Protein AF-A0A1A8PS74-F1 (afdb_monomer_lite)

Foldseek 3Di:
DAAEDEDEQCVDPVNLVCLVVVLDCVVPVPGQAYEYEYEYAPDDPVSQVVSQVVSVVSVRRHYDYYDYDYVVRVVVD

InterPro domains:
  IPR010945 Malate dehydrogenase, type 2 [PTHR23382] (3-70)

pLDDT: mean 88.02, std 11.26, range [45.56, 96.69]

Secondary structure (DSSP, 8-state):
-PEEEEEESTTSHHHHHHHHHHTSTTTSTT-S-EEEEEEESS--HHHHHHHHHHHHHT--TTEEEEEEEEHHHHTT-

Radius of gyration: 12.32 Å; chains: 1; bounding box: 30×28×27 Å

Sequence (77 aa):
LPFHVWITGALNPTSQILIPYLLSVEVFPKVTAVHLHLLDLEGTEEAMQA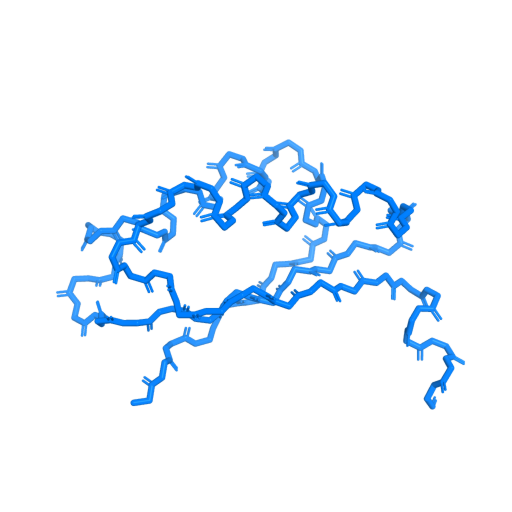LRINTEDLALNLLYQVLTGTLQSLKIK

Organism: NCBI:txid451742

Structure (mmCIF, N/CA/C/O backbone):
data_AF-A0A1A8PS74-F1
#
_entry.id   AF-A0A1A8PS74-F1
#
loop_
_atom_site.group_PDB
_atom_site.id
_atom_site.type_symbol
_atom_site.label_atom_id
_atom_site.label_alt_id
_atom_site.label_comp_id
_atom_site.label_asym_id
_atom_site.label_entity_id
_atom_site.label_seq_id
_atom_site.pdbx_PDB_ins_code
_atom_site.Cartn_x
_atom_site.Cartn_y
_atom_site.Cartn_z
_atom_site.occupancy
_atom_site.B_iso_or_equiv
_atom_site.auth_seq_id
_atom_site.auth_comp_id
_atom_site.auth_asym_id
_atom_site.auth_atom_id
_atom_site.pdbx_PDB_model_num
ATOM 1 N N . LEU A 1 1 ? -8.655 -7.914 12.976 1.00 78.56 1 LEU A N 1
ATOM 2 C CA . LEU A 1 1 ? -7.764 -8.337 11.870 1.00 78.56 1 LEU A CA 1
ATOM 3 C C . LEU A 1 1 ? -7.667 -7.167 10.904 1.00 78.56 1 LEU A C 1
ATOM 5 O O . LEU A 1 1 ? -8.696 -6.521 10.721 1.00 78.56 1 LEU A O 1
ATOM 9 N N . PRO A 1 2 ? -6.481 -6.834 10.375 1.00 86.81 2 PRO A N 1
ATOM 10 C CA . PRO A 1 2 ? -6.350 -5.711 9.454 1.00 86.81 2 PRO A CA 1
ATOM 11 C C . PRO A 1 2 ? -7.152 -5.970 8.172 1.00 86.81 2 PRO A C 1
ATOM 13 O O . PRO A 1 2 ? -7.299 -7.112 7.739 1.00 86.81 2 PRO A O 1
ATOM 16 N N . PHE A 1 3 ? -7.693 -4.913 7.579 1.00 91.75 3 PHE A N 1
ATOM 17 C CA . PHE A 1 3 ? -8.365 -4.961 6.288 1.00 91.75 3 PHE A CA 1
ATOM 18 C C . PHE A 1 3 ? -7.315 -4.987 5.176 1.00 91.75 3 PHE A C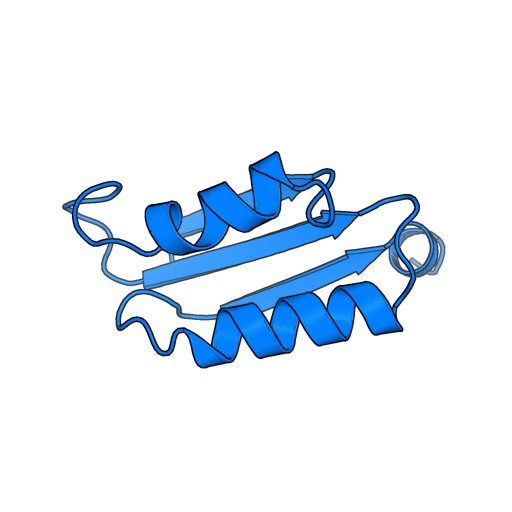 1
ATOM 20 O O . PHE A 1 3 ? -6.458 -4.108 5.107 1.00 91.75 3 PHE A O 1
ATOM 27 N N . HIS A 1 4 ? -7.349 -6.010 4.328 1.00 94.06 4 HIS A N 1
ATOM 28 C CA . HIS A 1 4 ? -6.337 -6.214 3.295 1.00 94.06 4 HIS A CA 1
ATOM 29 C C . HIS A 1 4 ? -6.753 -5.539 1.989 1.00 94.06 4 HIS A C 1
ATOM 31 O O . HIS A 1 4 ? -7.817 -5.842 1.452 1.00 94.06 4 HIS A O 1
ATOM 37 N N . VAL A 1 5 ? -5.889 -4.679 1.449 1.00 93.88 5 VAL A N 1
ATOM 38 C CA . VAL A 1 5 ? -6.090 -4.024 0.149 1.00 93.88 5 VAL A CA 1
ATOM 39 C C . VAL A 1 5 ? -4.919 -4.355 -0.764 1.00 93.88 5 VAL A C 1
ATOM 41 O O . VAL A 1 5 ? -3.764 -4.223 -0.368 1.00 93.88 5 VAL A O 1
ATOM 44 N N . TRP A 1 6 ? -5.230 -4.784 -1.985 1.00 95.81 6 TRP A N 1
ATOM 45 C CA . TRP A 1 6 ? -4.253 -5.152 -3.006 1.00 95.81 6 TRP A CA 1
ATOM 46 C C . TRP A 1 6 ? -4.309 -4.147 -4.151 1.00 95.81 6 TRP A C 1
ATOM 48 O O . TRP A 1 6 ? -5.385 -3.893 -4.691 1.00 95.81 6 TRP A O 1
ATOM 58 N N . ILE A 1 7 ? -3.159 -3.588 -4.525 1.00 95.31 7 ILE A N 1
ATOM 59 C CA . ILE A 1 7 ? -3.031 -2.636 -5.631 1.00 95.31 7 ILE A CA 1
ATOM 60 C C . ILE A 1 7 ? -1.986 -3.165 -6.607 1.00 95.31 7 ILE A C 1
ATOM 62 O O . ILE A 1 7 ? -0.811 -3.288 -6.268 1.00 95.31 7 ILE A O 1
ATOM 66 N N . THR A 1 8 ? -2.419 -3.459 -7.830 1.00 94.25 8 THR A N 1
ATOM 67 C CA . THR A 1 8 ? -1.538 -3.778 -8.958 1.00 94.25 8 THR A CA 1
ATOM 68 C C . THR A 1 8 ? -1.228 -2.522 -9.764 1.00 94.25 8 THR A C 1
ATOM 70 O O . THR A 1 8 ? -2.095 -1.661 -9.908 1.00 94.25 8 THR A O 1
ATOM 73 N N . GLY A 1 9 ? -0.029 -2.433 -10.337 1.00 95.12 9 GLY A N 1
ATOM 74 C CA . GLY A 1 9 ? 0.432 -1.203 -10.982 1.00 95.12 9 GLY A CA 1
ATOM 75 C C . GLY A 1 9 ? 0.621 -0.097 -9.946 1.00 95.12 9 GLY A C 1
ATOM 76 O O . GLY A 1 9 ? 0.149 1.025 -10.135 1.00 95.12 9 GLY A O 1
ATOM 77 N N . ALA A 1 10 ? 1.198 -0.441 -8.793 1.00 96.38 10 ALA A N 1
ATOM 78 C CA . ALA A 1 10 ? 1.326 0.458 -7.653 1.00 96.38 10 ALA A CA 1
ATOM 79 C C . ALA A 1 10 ? 2.188 1.697 -7.957 1.00 96.38 10 ALA A C 1
ATOM 81 O O . ALA A 1 10 ? 2.003 2.731 -7.315 1.00 96.38 10 ALA A O 1
ATOM 82 N N . LEU A 1 11 ? 3.075 1.630 -8.958 1.00 96.38 11 LEU A N 1
ATOM 83 C CA . LEU A 1 11 ? 3.874 2.777 -9.386 1.00 96.38 11 LEU A CA 1
ATOM 84 C C . LEU A 1 11 ? 3.121 3.713 -10.336 1.00 96.38 11 LEU A C 1
ATOM 86 O O . LEU A 1 11 ? 3.576 4.837 -10.545 1.00 96.38 11 LEU A O 1
ATOM 90 N N . ASN A 1 12 ? 1.963 3.309 -10.868 1.00 96.69 12 ASN A N 1
ATOM 91 C CA . ASN A 1 12 ? 1.171 4.181 -11.727 1.00 96.69 12 ASN A CA 1
ATOM 92 C C . ASN A 1 12 ? 0.682 5.417 -10.955 1.00 96.69 12 ASN A C 1
ATOM 94 O O . ASN A 1 12 ? 0.251 5.287 -9.804 1.00 96.69 12 ASN A O 1
ATOM 98 N N . PRO A 1 13 ? 0.635 6.605 -11.590 1.00 95.25 13 PRO A N 1
ATOM 99 C CA . PRO A 1 13 ? 0.203 7.836 -10.928 1.00 95.25 13 PRO A CA 1
ATOM 100 C C . PRO A 1 13 ? -1.171 7.721 -10.258 1.00 95.25 13 PRO A C 1
ATOM 102 O O . PRO A 1 13 ? -1.361 8.199 -9.144 1.00 95.25 13 PRO A O 1
ATOM 105 N N . THR A 1 14 ? -2.121 7.032 -10.896 1.00 95.88 14 THR A N 1
ATOM 106 C CA . THR A 1 14 ? -3.457 6.794 -10.333 1.00 95.88 14 THR A CA 1
ATOM 107 C C . THR A 1 14 ? -3.394 6.041 -9.005 1.00 95.88 14 THR A C 1
ATOM 109 O O . THR A 1 14 ? -4.071 6.422 -8.054 1.00 95.88 14 THR A O 1
ATOM 112 N N . SER A 1 15 ? -2.558 5.004 -8.921 1.00 95.50 15 SER A N 1
ATOM 113 C CA . SER A 1 15 ? -2.369 4.211 -7.705 1.00 95.50 15 SER A CA 1
ATOM 114 C C . SER A 1 15 ? -1.725 5.041 -6.600 1.00 95.50 15 SER A C 1
ATOM 116 O O . SER A 1 15 ? -2.209 5.034 -5.471 1.00 95.50 15 SER A O 1
ATOM 118 N N . GLN A 1 16 ? -0.683 5.808 -6.928 1.00 93.56 16 GLN A N 1
ATOM 119 C CA . GLN A 1 16 ? 0.004 6.661 -5.954 1.00 93.56 16 GLN A CA 1
ATOM 120 C C . GLN A 1 16 ? -0.907 7.756 -5.390 1.00 93.56 16 GLN A C 1
ATOM 122 O O . GLN A 1 16 ? -0.842 8.053 -4.201 1.00 93.56 16 GLN A O 1
ATOM 127 N N . ILE A 1 17 ? -1.803 8.308 -6.214 1.00 93.62 17 ILE A N 1
ATOM 128 C CA . ILE A 1 17 ? -2.841 9.239 -5.757 1.00 93.62 17 ILE A CA 1
ATOM 129 C C . ILE A 1 17 ? -3.845 8.525 -4.848 1.00 93.62 17 ILE A C 1
ATOM 131 O O . ILE A 1 17 ? -4.266 9.098 -3.851 1.00 93.62 17 ILE A O 1
ATOM 135 N N . LEU A 1 18 ? -4.234 7.287 -5.169 1.00 92.62 18 LEU A N 1
ATOM 136 C CA . LEU A 1 18 ? -5.254 6.533 -4.436 1.00 92.62 18 LEU A CA 1
ATOM 137 C C . LEU A 1 18 ? -4.801 6.090 -3.033 1.00 92.62 18 LEU A C 1
ATOM 139 O O . LEU A 1 18 ? -5.607 6.116 -2.104 1.00 92.62 18 LEU A O 1
ATOM 143 N N . ILE A 1 19 ? -3.538 5.686 -2.871 1.00 93.50 19 ILE A N 1
ATOM 144 C CA . ILE A 1 19 ? -2.978 5.157 -1.612 1.00 93.50 19 ILE A CA 1
ATOM 145 C C . ILE A 1 19 ? -3.305 6.023 -0.376 1.00 93.50 19 ILE A C 1
ATOM 147 O O . ILE A 1 19 ? -3.863 5.470 0.575 1.00 93.50 19 ILE A O 1
ATOM 151 N N . PRO A 1 20 ? -3.043 7.345 -0.348 1.00 91.12 20 PRO A N 1
ATOM 152 C CA . PRO A 1 20 ? -3.370 8.166 0.819 1.00 91.12 20 PRO A CA 1
ATOM 153 C C . PRO A 1 20 ? -4.877 8.225 1.104 1.00 91.12 20 PRO A C 1
ATOM 155 O O . PRO A 1 20 ? -5.271 8.220 2.268 1.00 91.12 20 PRO A O 1
ATOM 158 N N . TYR A 1 21 ? -5.738 8.210 0.078 1.00 90.00 21 TYR A N 1
ATOM 159 C CA . TYR A 1 21 ? -7.191 8.198 0.287 1.00 90.00 21 TYR A CA 1
ATOM 160 C C . TYR A 1 21 ? -7.670 6.891 0.921 1.00 90.00 21 TYR A C 1
ATOM 162 O O . TYR A 1 21 ? -8.521 6.921 1.804 1.00 90.00 21 TYR A O 1
ATOM 170 N N . LEU A 1 22 ? -7.102 5.745 0.532 1.00 88.19 22 LEU A N 1
ATOM 171 C CA . LEU A 1 22 ? -7.439 4.444 1.130 1.00 88.19 22 LEU A CA 1
ATOM 172 C C . LEU A 1 22 ? -7.074 4.357 2.616 1.00 88.19 22 LEU A C 1
ATOM 174 O O . LEU A 1 22 ? -7.637 3.545 3.347 1.00 88.19 22 LEU A O 1
ATOM 178 N N . LEU A 1 23 ? -6.131 5.185 3.055 1.00 86.94 23 LEU A N 1
ATOM 179 C CA . LEU A 1 23 ? -5.703 5.290 4.443 1.00 86.94 23 LEU A CA 1
ATOM 180 C C . LEU A 1 23 ? -6.436 6.408 5.209 1.00 86.94 23 LEU A C 1
ATOM 182 O O . LEU A 1 23 ? -6.120 6.665 6.371 1.00 86.94 23 LEU A O 1
ATOM 186 N N . SER A 1 24 ? -7.436 7.046 4.591 1.00 84.38 24 SER A N 1
ATOM 187 C CA . SER A 1 24 ? -8.359 7.962 5.259 1.00 84.38 24 SER A CA 1
ATOM 188 C C . SER A 1 24 ? -9.477 7.204 5.977 1.00 84.38 24 SER A C 1
ATOM 190 O O . SER A 1 24 ? -10.027 6.220 5.476 1.00 84.38 24 SER A O 1
ATOM 192 N N . VAL A 1 25 ? -9.882 7.728 7.135 1.00 76.94 25 VAL A N 1
ATOM 193 C CA . VAL A 1 25 ? -11.027 7.231 7.918 1.00 76.94 25 VAL A CA 1
ATOM 194 C C . VAL A 1 25 ? -12.359 7.354 7.173 1.00 76.94 25 VAL A C 1
ATOM 196 O O . VAL A 1 25 ? -13.319 6.669 7.515 1.00 76.94 25 VAL A O 1
ATOM 199 N N . GLU A 1 26 ? -12.424 8.197 6.142 1.00 83.88 26 GLU A N 1
ATOM 200 C CA . GLU A 1 26 ? -13.643 8.447 5.370 1.00 83.88 26 GLU A CA 1
ATOM 201 C C . GLU A 1 26 ? -13.957 7.324 4.376 1.00 83.88 26 GLU A C 1
ATOM 203 O O . GLU A 1 26 ? -15.124 7.025 4.129 1.00 83.88 26 GLU A O 1
ATOM 208 N N . VAL A 1 27 ? -12.927 6.674 3.824 1.00 85.06 27 VAL A N 1
ATOM 209 C CA . VAL A 1 27 ? -13.106 5.624 2.810 1.00 85.06 27 VAL A CA 1
ATOM 210 C C . VAL A 1 27 ? -13.538 4.309 3.455 1.00 85.06 27 VAL A C 1
ATOM 212 O O . VAL A 1 27 ? -14.392 3.600 2.920 1.00 85.06 27 VAL A O 1
ATOM 215 N N . PHE A 1 28 ? -13.001 4.003 4.638 1.00 83.94 28 PHE A N 1
ATOM 216 C CA . PHE A 1 28 ? -13.328 2.789 5.382 1.00 83.94 28 PHE A CA 1
ATOM 217 C C . PHE A 1 28 ? -13.779 3.105 6.820 1.00 83.94 28 PHE A C 1
ATOM 219 O O . PHE A 1 28 ? -13.060 2.810 7.775 1.00 83.94 28 PHE A O 1
ATOM 226 N N . PRO A 1 29 ? -15.008 3.618 7.022 1.00 81.62 29 PRO A N 1
ATOM 227 C CA . P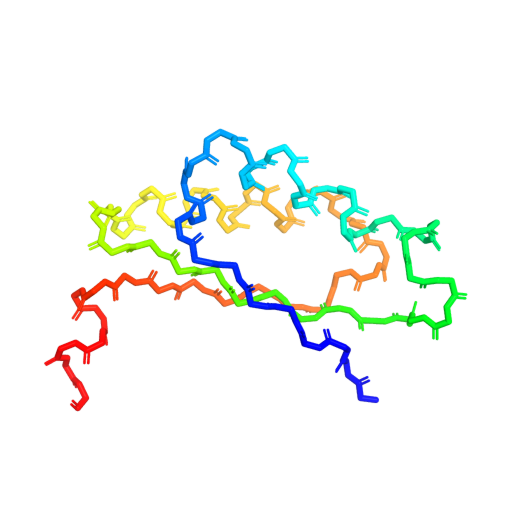RO A 1 29 ? -15.462 4.193 8.299 1.00 81.62 29 PRO A CA 1
ATOM 228 C C . PRO A 1 29 ? -15.551 3.215 9.485 1.00 81.62 29 PRO A C 1
ATOM 230 O O . PRO A 1 29 ? -15.812 3.625 10.611 1.00 81.62 29 PRO A O 1
ATOM 233 N N . LYS A 1 30 ? -15.371 1.909 9.256 1.00 87.75 30 LYS A N 1
ATOM 234 C CA . LYS A 1 30 ? -15.390 0.861 10.295 1.00 87.75 30 LYS A CA 1
ATOM 235 C C . LYS A 1 30 ? -14.076 0.087 10.392 1.00 87.75 30 LYS A C 1
ATOM 237 O O . LYS A 1 30 ? -13.980 -0.860 11.170 1.00 87.75 30 LYS A O 1
ATOM 242 N N . VAL A 1 31 ? -13.091 0.444 9.575 1.00 88.88 31 VAL A N 1
ATOM 243 C CA . VAL A 1 31 ? -11.787 -0.208 9.562 1.00 88.88 31 VAL A CA 1
ATOM 244 C C . VAL A 1 31 ? -10.863 0.567 10.484 1.00 88.88 31 VAL A C 1
ATOM 246 O O . VAL A 1 31 ? -10.746 1.779 10.382 1.00 88.88 31 VAL A O 1
ATOM 249 N N . THR A 1 32 ? -10.208 -0.148 11.392 1.00 89.19 32 THR A N 1
ATOM 250 C CA . THR A 1 32 ? -9.263 0.430 12.359 1.00 89.19 32 THR A CA 1
ATOM 251 C C . THR A 1 32 ? -7.806 0.145 12.003 1.00 89.19 32 THR A C 1
ATOM 253 O O . THR A 1 32 ? -6.910 0.619 12.688 1.00 89.19 32 THR A O 1
ATOM 256 N N . ALA A 1 33 ? -7.566 -0.685 10.986 1.00 91.62 33 ALA A N 1
ATOM 257 C CA . ALA A 1 33 ? -6.244 -1.096 10.534 1.00 91.62 33 ALA A CA 1
ATOM 258 C C . ALA A 1 33 ? -6.323 -1.598 9.085 1.00 91.62 33 ALA A C 1
ATOM 260 O O . ALA A 1 33 ? -7.166 -2.441 8.777 1.00 91.62 33 ALA A O 1
ATOM 261 N N . VAL A 1 34 ? -5.429 -1.131 8.222 1.00 91.94 34 VAL A N 1
ATOM 262 C CA . VAL A 1 34 ? -5.302 -1.470 6.803 1.00 91.94 34 VAL A CA 1
ATOM 263 C C . VAL A 1 34 ? -3.923 -2.070 6.561 1.00 91.94 34 VAL A C 1
ATOM 265 O O . VAL A 1 34 ? -2.908 -1.529 6.996 1.00 91.94 34 VAL A O 1
ATOM 268 N N . HIS A 1 35 ? -3.886 -3.186 5.845 1.00 93.88 35 HIS A N 1
ATOM 269 C CA . HIS A 1 35 ? -2.666 -3.804 5.345 1.00 93.88 35 HIS A CA 1
ATOM 270 C C . HIS A 1 35 ? -2.633 -3.639 3.824 1.00 93.88 35 HIS A C 1
ATOM 272 O O . HIS A 1 35 ? -3.478 -4.203 3.122 1.00 93.88 35 HIS A O 1
ATOM 278 N N . LEU A 1 36 ? -1.670 -2.868 3.320 1.00 94.88 36 LEU A N 1
ATOM 279 C CA . LEU A 1 36 ? -1.498 -2.614 1.892 1.00 94.88 36 LEU A CA 1
ATOM 280 C C . LEU A 1 36 ? -0.541 -3.626 1.260 1.00 94.88 36 LEU A C 1
ATOM 282 O O . LEU A 1 36 ? 0.577 -3.813 1.730 1.00 94.88 36 LEU A O 1
ATOM 286 N N . HIS A 1 37 ? -0.980 -4.239 0.165 1.00 95.62 37 HIS A N 1
ATOM 287 C CA . HIS A 1 37 ? -0.185 -5.114 -0.693 1.00 95.62 37 HIS A CA 1
ATOM 288 C C . HIS A 1 37 ? -0.006 -4.395 -2.029 1.00 95.62 37 HIS A C 1
ATOM 290 O O . HIS A 1 37 ? -0.958 -4.268 -2.801 1.00 95.62 37 HIS A O 1
ATOM 296 N N . LEU A 1 38 ? 1.190 -3.871 -2.278 1.00 95.62 38 LEU A N 1
ATOM 297 C CA . LEU A 1 38 ? 1.515 -3.059 -3.448 1.00 95.62 38 LEU A CA 1
ATOM 298 C C . LEU A 1 38 ? 2.365 -3.881 -4.418 1.00 95.62 38 LEU A C 1
ATOM 300 O O . LEU A 1 38 ? 3.458 -4.330 -4.075 1.00 95.62 38 LEU A O 1
ATOM 304 N N . LEU A 1 39 ? 1.869 -4.067 -5.636 1.00 95.81 39 LEU A N 1
ATOM 305 C CA . LEU A 1 39 ? 2.527 -4.855 -6.671 1.00 95.81 39 LEU A CA 1
ATOM 306 C C . LEU A 1 39 ? 2.720 -4.014 -7.927 1.00 95.81 39 LEU A C 1
ATOM 308 O O . LEU A 1 39 ? 1.772 -3.402 -8.422 1.00 95.81 39 LEU A O 1
ATOM 312 N N . ASP A 1 40 ? 3.917 -4.058 -8.497 1.00 95.75 40 ASP A N 1
ATOM 313 C CA . ASP A 1 40 ? 4.173 -3.525 -9.830 1.00 95.75 40 ASP A CA 1
ATOM 314 C C . ASP A 1 40 ? 5.023 -4.501 -10.649 1.00 95.75 40 ASP A C 1
ATOM 316 O O . ASP A 1 40 ? 6.071 -4.955 -10.200 1.00 95.75 40 ASP A O 1
ATOM 320 N N . LEU A 1 41 ? 4.545 -4.898 -11.830 1.00 90.00 41 LEU A N 1
ATOM 321 C CA . LEU A 1 41 ? 5.196 -5.951 -12.616 1.00 90.00 41 LEU A CA 1
ATOM 322 C C . LEU A 1 41 ? 6.452 -5.456 -13.336 1.00 90.00 41 LEU A C 1
ATOM 324 O O . LEU A 1 41 ? 7.370 -6.245 -13.560 1.00 90.00 41 LEU A O 1
ATOM 328 N N . GLU A 1 42 ? 6.474 -4.175 -13.694 1.00 90.25 42 GLU A N 1
ATOM 329 C CA . GLU A 1 42 ? 7.552 -3.544 -14.461 1.00 90.25 42 GLU A CA 1
ATOM 330 C C . GLU A 1 42 ? 8.416 -2.625 -13.585 1.00 90.25 42 GLU A C 1
ATOM 332 O O . GLU A 1 42 ? 9.486 -2.187 -14.005 1.00 90.25 42 GLU A O 1
ATOM 337 N N . GLY A 1 43 ? 7.977 -2.369 -12.351 1.00 90.00 43 GLY A N 1
ATOM 338 C CA . GLY A 1 43 ? 8.722 -1.627 -11.347 1.00 90.00 43 GLY A CA 1
ATOM 339 C C . GLY A 1 43 ? 10.048 -2.269 -10.947 1.00 90.00 43 GLY A C 1
ATOM 340 O O . GLY A 1 43 ? 10.186 -3.493 -10.887 1.00 90.00 43 GLY A O 1
ATOM 341 N N . THR A 1 44 ? 11.023 -1.424 -10.609 1.00 92.75 44 THR A N 1
ATOM 342 C CA . THR A 1 44 ? 12.257 -1.873 -9.955 1.00 92.75 44 THR A CA 1
ATOM 343 C C . THR A 1 44 ? 12.039 -2.031 -8.452 1.00 92.75 44 THR A C 1
ATOM 345 O O . THR A 1 44 ? 11.159 -1.392 -7.867 1.00 92.75 44 THR A O 1
ATOM 348 N N . GLU A 1 45 ? 12.856 -2.861 -7.804 1.00 91.19 45 GLU A N 1
ATOM 349 C CA . GLU A 1 45 ? 12.801 -3.028 -6.348 1.00 91.19 45 GLU A CA 1
ATOM 350 C C . GLU A 1 45 ? 13.074 -1.700 -5.628 1.00 91.19 45 GLU A C 1
ATOM 352 O O . GLU A 1 45 ? 12.401 -1.385 -4.653 1.00 91.19 45 GLU A O 1
ATOM 357 N N . GLU A 1 46 ? 13.978 -0.860 -6.140 1.00 94.38 46 GLU A N 1
ATOM 358 C CA . GLU A 1 46 ? 14.260 0.464 -5.573 1.00 94.38 46 GLU A CA 1
ATOM 359 C C . GLU A 1 46 ? 13.039 1.384 -5.648 1.00 94.38 46 GLU A C 1
ATOM 361 O O . GLU A 1 46 ? 12.712 2.050 -4.665 1.00 94.38 46 GLU A O 1
ATOM 366 N N . ALA A 1 47 ? 12.335 1.401 -6.785 1.00 95.38 47 ALA A N 1
ATOM 367 C CA . ALA A 1 47 ? 11.117 2.189 -6.945 1.00 95.38 47 ALA A CA 1
ATOM 368 C C . ALA A 1 47 ? 10.010 1.702 -5.998 1.00 95.38 47 ALA A C 1
ATOM 370 O O . ALA A 1 47 ? 9.329 2.511 -5.363 1.00 95.38 47 ALA A O 1
ATOM 371 N N . MET A 1 48 ? 9.869 0.384 -5.842 1.00 95.62 48 MET A N 1
ATOM 372 C CA . MET A 1 48 ? 8.927 -0.205 -4.892 1.00 95.62 48 MET A CA 1
ATOM 373 C C . MET A 1 48 ? 9.303 0.092 -3.436 1.00 95.62 48 MET A C 1
ATOM 375 O O . MET A 1 48 ? 8.421 0.403 -2.637 1.00 95.62 48 MET A O 1
ATOM 379 N N . GLN A 1 49 ? 10.588 0.050 -3.071 1.00 95.31 49 GLN A N 1
ATOM 380 C CA . GLN A 1 49 ? 11.038 0.433 -1.729 1.00 95.31 49 GLN A CA 1
ATOM 381 C C . GLN A 1 49 ? 10.806 1.922 -1.458 1.00 95.31 49 GLN A C 1
ATOM 383 O O . GLN A 1 49 ? 10.333 2.270 -0.379 1.00 95.31 49 GLN A O 1
ATOM 388 N N . ALA A 1 50 ? 11.061 2.800 -2.431 1.00 96.12 50 ALA A N 1
ATOM 389 C CA . ALA A 1 50 ? 10.748 4.220 -2.304 1.00 96.12 50 ALA A CA 1
ATOM 390 C C . ALA A 1 50 ? 9.242 4.447 -2.089 1.00 96.12 50 ALA A C 1
ATOM 392 O O . ALA A 1 50 ? 8.852 5.179 -1.181 1.00 96.12 50 ALA A O 1
ATOM 393 N N . LEU A 1 51 ? 8.383 3.763 -2.856 1.00 95.88 51 LEU A N 1
ATOM 394 C CA . LEU A 1 51 ? 6.931 3.821 -2.667 1.00 95.88 51 LEU A CA 1
ATOM 395 C C . LEU A 1 51 ? 6.516 3.332 -1.272 1.00 95.88 51 LEU A C 1
ATOM 397 O O . LEU A 1 51 ? 5.650 3.941 -0.642 1.00 95.88 51 LEU A O 1
ATOM 401 N N . ARG A 1 52 ? 7.138 2.255 -0.778 1.00 95.75 52 ARG A N 1
ATOM 402 C CA . ARG A 1 52 ? 6.895 1.736 0.571 1.00 95.75 52 ARG A CA 1
ATOM 403 C C . ARG A 1 52 ? 7.224 2.776 1.633 1.00 95.75 52 ARG A C 1
ATOM 405 O O . ARG A 1 52 ? 6.358 3.065 2.447 1.00 95.75 52 ARG A O 1
ATOM 412 N N . ILE A 1 53 ? 8.430 3.345 1.590 1.00 94.94 53 ILE A N 1
ATOM 413 C CA . ILE A 1 53 ? 8.883 4.366 2.544 1.00 94.94 53 ILE A CA 1
ATOM 414 C C . ILE A 1 53 ? 7.933 5.560 2.516 1.00 94.94 53 ILE A C 1
ATOM 416 O O . ILE A 1 53 ? 7.450 5.966 3.564 1.00 94.94 53 ILE A O 1
ATOM 420 N N . ASN A 1 54 ? 7.593 6.063 1.326 1.00 94.00 54 ASN A N 1
ATOM 421 C CA . ASN A 1 54 ? 6.658 7.178 1.188 1.00 94.00 54 ASN A CA 1
ATOM 422 C C . ASN A 1 54 ? 5.280 6.846 1.775 1.00 94.00 54 ASN A C 1
ATOM 424 O O . ASN A 1 54 ? 4.655 7.700 2.387 1.00 94.00 54 ASN A O 1
ATOM 428 N N . THR A 1 55 ? 4.802 5.611 1.599 1.00 93.81 55 THR A N 1
ATOM 429 C CA . THR A 1 55 ? 3.510 5.167 2.143 1.00 93.81 55 THR A CA 1
ATOM 430 C C . THR A 1 55 ? 3.556 5.016 3.664 1.00 93.81 55 THR A C 1
ATOM 432 O O . THR A 1 55 ? 2.602 5.391 4.339 1.00 93.81 55 THR A O 1
ATOM 435 N N . GLU A 1 56 ? 4.649 4.479 4.209 1.00 93.06 56 GLU A N 1
ATOM 436 C CA . GLU A 1 56 ? 4.875 4.357 5.654 1.00 93.06 56 GLU A CA 1
ATOM 437 C C . GLU A 1 56 ? 5.017 5.742 6.318 1.00 93.06 56 GLU A C 1
ATOM 439 O O . GLU A 1 56 ? 4.468 5.955 7.400 1.00 93.06 56 GLU A O 1
ATOM 444 N N . ASP A 1 57 ? 5.660 6.702 5.643 1.00 90.75 57 ASP A N 1
ATOM 445 C CA . ASP A 1 57 ? 5.855 8.085 6.110 1.00 90.75 57 ASP A CA 1
ATOM 446 C C . ASP A 1 57 ? 4.561 8.908 6.159 1.00 90.75 57 ASP A C 1
ATOM 448 O O . ASP A 1 57 ? 4.468 9.871 6.917 1.00 90.75 57 ASP A O 1
ATOM 452 N N . LEU A 1 58 ? 3.504 8.489 5.449 1.00 86.38 58 LEU A N 1
ATOM 453 C CA . LEU A 1 58 ? 2.180 9.102 5.611 1.00 86.38 58 LEU A CA 1
ATOM 454 C C . LEU A 1 58 ? 1.688 9.031 7.073 1.00 86.38 58 LEU A C 1
ATOM 456 O O . LEU A 1 58 ? 0.795 9.796 7.435 1.00 86.38 58 LEU A O 1
ATOM 460 N N . ALA A 1 59 ? 2.261 8.146 7.909 1.00 68.56 59 ALA A N 1
ATOM 461 C CA . ALA A 1 59 ? 2.050 8.061 9.360 1.00 68.56 59 ALA A CA 1
ATOM 462 C C . ALA A 1 59 ? 0.565 8.037 9.776 1.00 68.56 59 ALA A C 1
ATOM 464 O O . ALA A 1 59 ? 0.177 8.512 10.847 1.00 68.56 59 ALA A O 1
ATOM 465 N N . LEU A 1 60 ? -0.292 7.483 8.914 1.00 77.06 60 LEU A N 1
ATOM 466 C CA . LEU A 1 60 ? -1.733 7.454 9.127 1.00 77.06 60 LEU A CA 1
ATOM 467 C C . LEU A 1 60 ? -2.080 6.372 10.149 1.00 77.06 60 LEU A C 1
ATOM 469 O O . LEU A 1 60 ? -1.678 5.221 10.004 1.00 77.06 60 LEU A O 1
ATOM 473 N N . ASN A 1 61 ? -2.901 6.727 11.142 1.00 80.31 61 ASN A N 1
ATOM 474 C CA . ASN A 1 61 ? -3.322 5.837 12.236 1.00 80.31 61 ASN A CA 1
ATOM 475 C C . ASN A 1 61 ? -3.969 4.518 11.768 1.00 80.31 61 ASN A C 1
ATOM 477 O O . ASN A 1 61 ? -4.082 3.578 12.550 1.00 80.31 61 ASN A O 1
ATOM 481 N N . LEU A 1 62 ? -4.421 4.453 10.511 1.00 87.31 62 LEU A N 1
ATOM 482 C CA . LEU A 1 62 ? -5.001 3.257 9.912 1.00 87.31 62 LEU A CA 1
ATOM 483 C C . LEU A 1 62 ? -3.969 2.317 9.290 1.00 87.31 62 LEU A C 1
ATOM 485 O O . LEU A 1 62 ? -4.300 1.157 9.074 1.00 87.31 62 LEU A O 1
ATOM 489 N N . LEU A 1 63 ? -2.750 2.753 8.978 1.00 90.62 63 LEU A N 1
ATOM 490 C CA . LEU A 1 63 ? -1.781 1.902 8.297 1.00 90.62 63 LEU A CA 1
ATOM 491 C C . LEU A 1 63 ? -1.136 0.916 9.282 1.00 90.62 63 LEU A C 1
ATOM 493 O O . LEU A 1 63 ? -0.380 1.302 10.166 1.00 90.62 63 LEU A O 1
ATOM 497 N N . TYR A 1 64 ? -1.422 -0.374 9.108 1.00 91.44 64 TYR A N 1
ATOM 498 C CA . TYR A 1 64 ? -0.825 -1.447 9.905 1.00 91.44 64 TYR A CA 1
ATOM 499 C C . TYR A 1 64 ? 0.498 -1.932 9.311 1.00 91.44 64 TYR A C 1
ATOM 501 O O . TYR A 1 64 ? 1.476 -2.110 10.030 1.00 91.44 64 TYR A O 1
ATOM 509 N N . GLN A 1 65 ? 0.516 -2.185 8.000 1.00 92.12 65 GLN A N 1
ATOM 510 C CA . GLN A 1 65 ? 1.685 -2.704 7.295 1.00 92.12 65 GLN A CA 1
ATOM 511 C C . GLN A 1 65 ? 1.575 -2.432 5.792 1.00 92.12 65 GLN A C 1
ATOM 513 O O . GLN A 1 65 ? 0.475 -2.452 5.230 1.00 92.12 65 GLN A O 1
ATOM 518 N N . VAL A 1 66 ? 2.725 -2.237 5.147 1.00 94.44 66 VAL A N 1
ATOM 519 C CA . VAL A 1 66 ? 2.870 -2.219 3.689 1.00 94.44 66 VAL A CA 1
ATOM 520 C C . VAL A 1 66 ? 3.783 -3.366 3.277 1.00 94.44 66 VAL A C 1
ATOM 522 O O . VAL A 1 66 ? 4.897 -3.498 3.782 1.00 94.44 66 VAL A O 1
ATOM 525 N N . LEU A 1 67 ? 3.321 -4.186 2.342 1.00 94.12 67 LEU A N 1
ATOM 526 C CA . LEU A 1 67 ? 4.138 -5.167 1.644 1.00 94.12 67 LEU A CA 1
ATOM 527 C C . LEU A 1 67 ? 4.255 -4.757 0.186 1.00 94.12 6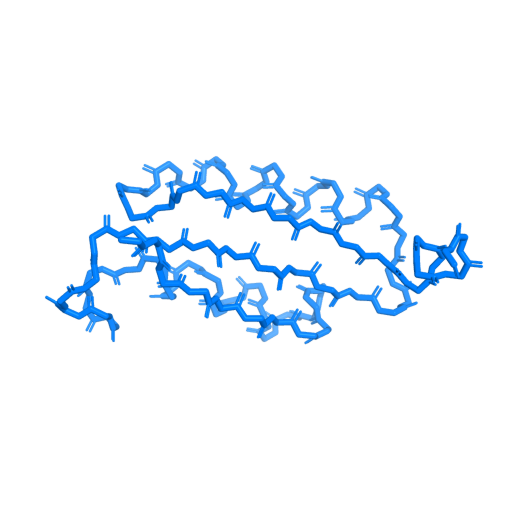7 LEU A C 1
ATOM 529 O O . LEU A 1 67 ? 3.259 -4.414 -0.450 1.00 94.12 67 LEU A O 1
ATOM 5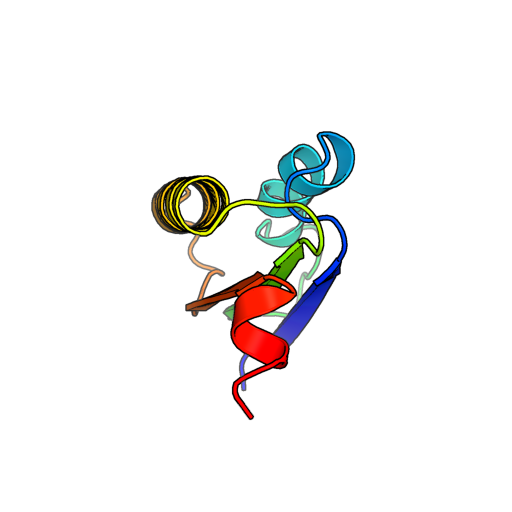33 N N . THR A 1 68 ? 5.474 -4.805 -0.335 1.00 94.00 68 THR A N 1
ATOM 534 C CA . THR A 1 68 ? 5.766 -4.516 -1.734 1.00 94.00 68 THR A CA 1
ATOM 535 C C . THR A 1 68 ? 6.256 -5.759 -2.454 1.00 94.00 68 THR A C 1
ATOM 537 O O . THR A 1 68 ? 6.859 -6.649 -1.852 1.00 94.00 68 THR A O 1
ATOM 540 N N . GLY A 1 69 ? 5.991 -5.822 -3.754 1.00 91.75 69 GLY A N 1
ATOM 541 C CA . GLY A 1 69 ? 6.542 -6.854 -4.618 1.00 91.75 69 GLY A CA 1
ATOM 542 C C . GLY A 1 69 ? 6.662 -6.397 -6.062 1.00 91.75 69 GLY A C 1
ATOM 543 O O . GLY A 1 69 ? 5.971 -5.477 -6.506 1.00 91.75 69 GLY A O 1
ATOM 544 N N . THR A 1 70 ? 7.520 -7.096 -6.794 1.00 88.38 70 THR A N 1
ATOM 545 C CA . THR A 1 70 ? 7.670 -6.995 -8.243 1.00 88.38 70 THR A CA 1
ATOM 546 C C . THR A 1 70 ? 7.457 -8.355 -8.904 1.00 88.38 70 THR A C 1
ATOM 548 O O . THR A 1 70 ? 7.363 -9.399 -8.247 1.00 88.38 70 THR A O 1
ATOM 551 N N . LEU A 1 71 ? 7.416 -8.381 -10.240 1.00 73.88 71 LEU A N 1
ATOM 552 C CA . LEU A 1 71 ? 7.422 -9.641 -10.986 1.00 73.88 71 LEU A CA 1
ATOM 553 C C . LEU A 1 71 ? 8.685 -10.479 -10.692 1.00 73.88 71 LEU A C 1
ATOM 555 O O . LEU A 1 71 ? 8.621 -11.708 -10.727 1.00 73.88 71 LEU A O 1
ATOM 559 N N . GLN A 1 72 ? 9.827 -9.850 -10.392 1.00 63.97 72 GLN A N 1
ATOM 560 C CA . GLN A 1 72 ? 11.072 -10.565 -10.085 1.00 63.97 72 GLN A CA 1
ATOM 561 C C . GLN A 1 72 ? 10.971 -11.319 -8.756 1.00 63.97 72 GLN A C 1
ATOM 563 O O . GLN A 1 72 ? 11.376 -12.477 -8.677 1.00 63.97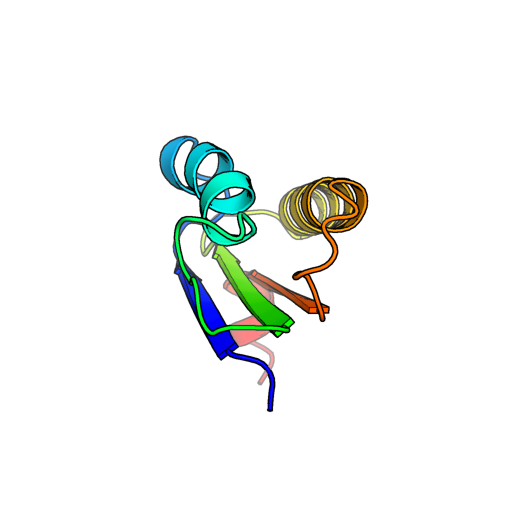 72 GLN A O 1
ATOM 568 N N . SER A 1 73 ? 10.350 -10.712 -7.744 1.00 59.78 73 SER A N 1
ATOM 569 C CA . SER A 1 73 ? 10.141 -11.326 -6.429 1.00 59.78 73 SER A CA 1
ATOM 570 C C . SER A 1 73 ? 9.118 -12.477 -6.457 1.00 59.78 73 SER A C 1
ATOM 572 O O . SER A 1 73 ? 9.181 -13.373 -5.615 1.00 59.78 73 SER A O 1
ATOM 574 N N . LEU A 1 74 ? 8.219 -12.511 -7.450 1.00 58.22 74 LEU A N 1
ATOM 575 C CA . LEU A 1 74 ? 7.275 -13.618 -7.675 1.00 58.22 74 LEU A CA 1
ATOM 576 C C . LEU A 1 74 ? 7.885 -14.805 -8.439 1.00 58.22 74 LEU A C 1
ATOM 578 O O . LEU A 1 74 ? 7.400 -15.922 -8.294 1.00 58.22 74 LEU A O 1
ATOM 582 N N . LYS A 1 75 ? 8.947 -14.594 -9.228 1.00 53.75 75 LYS A N 1
ATOM 583 C CA . LYS A 1 75 ? 9.625 -15.656 -10.002 1.00 53.75 75 LYS A CA 1
ATOM 584 C C . LYS A 1 75 ? 10.597 -16.514 -9.179 1.00 53.75 75 LYS A C 1
ATOM 586 O O . LYS A 1 75 ? 11.118 -17.492 -9.704 1.00 53.75 75 LYS A O 1
ATOM 591 N N . ILE A 1 76 ? 10.860 -16.147 -7.923 1.00 48.69 76 ILE A N 1
ATOM 592 C CA . ILE A 1 76 ? 11.807 -16.833 -7.020 1.00 48.69 76 ILE A CA 1
ATOM 593 C C . ILE A 1 76 ? 11.060 -17.717 -5.989 1.00 48.69 76 ILE A C 1
ATOM 595 O O . ILE A 1 76 ? 11.657 -18.220 -5.040 1.00 48.69 76 ILE A O 1
ATOM 599 N N . LYS A 1 77 ? 9.751 -17.944 -6.167 1.00 45.56 77 LYS A N 1
ATOM 600 C CA . LYS A 1 77 ? 8.956 -18.884 -5.361 1.00 45.56 77 LYS A CA 1
ATOM 601 C C . LYS A 1 77 ? 8.430 -20.046 -6.187 1.00 45.56 77 LYS A C 1
ATOM 603 O O . LYS A 1 77 ? 8.055 -19.809 -7.354 1.00 45.56 77 LYS A O 1
#